Protein AF-X1K1F4-F1 (afdb_monomer_lite)

Radius of gyration: 16.93 Å; chains: 1; bounding box: 35×22×44 Å

Organism: NCBI:txid412755

pLDDT: mean 87.73, std 5.89, range [75.0, 95.19]

Secondary structure (DSSP, 8-state):
---GGGTS-GGG-TTGGGGTT-SSTTHHHHHHHHHHHHH----HHHHHTT-SS--S---EETTEE-

Structure (mmCIF, N/CA/C/O backbone):
data_AF-X1K1F4-F1
#
_entry.id   AF-X1K1F4-F1
#
loop_
_atom_site.group_PDB
_atom_site.id
_atom_site.type_symbol
_atom_site.label_atom_id
_atom_site.label_alt_id
_atom_site.label_comp_id
_atom_site.label_asym_id
_atom_site.label_entity_id
_atom_site.label_seq_id
_atom_site.pdbx_PDB_ins_code
_atom_site.Cartn_x
_atom_site.Cartn_y
_atom_site.Cartn_z
_atom_site.occupancy
_atom_site.B_iso_or_equiv
_atom_site.auth_seq_id
_atom_site.auth_comp_id
_atom_site.auth_asym_id
_atom_site.auth_atom_id
_atom_site.pdbx_PDB_model_num
ATOM 1 N N . MET A 1 1 ? -14.565 1.543 18.766 1.00 81.50 1 MET A N 1
ATOM 2 C CA . MET A 1 1 ? -14.518 2.439 17.595 1.00 81.50 1 MET A CA 1
ATOM 3 C C . MET A 1 1 ? -14.893 1.641 16.354 1.00 81.50 1 MET A C 1
ATOM 5 O O . MET A 1 1 ? -14.744 0.425 16.415 1.00 81.50 1 MET A O 1
ATOM 9 N N . LEU A 1 2 ? -15.405 2.278 15.295 1.00 89.00 2 LEU A N 1
ATOM 10 C CA . LEU A 1 2 ? -15.677 1.592 14.024 1.00 89.00 2 LEU A CA 1
ATOM 11 C C . LEU A 1 2 ? -14.357 1.098 13.419 1.00 89.00 2 LEU A C 1
ATOM 13 O O . LEU A 1 2 ? -13.364 1.829 13.433 1.00 89.00 2 LEU A O 1
ATOM 17 N N . LYS A 1 3 ? -14.344 -0.139 12.936 1.00 90.94 3 LYS A N 1
ATOM 18 C CA . LYS A 1 3 ? -13.195 -0.763 12.278 1.00 90.94 3 LYS A CA 1
ATOM 19 C C . LYS A 1 3 ? -13.163 -0.394 10.799 1.00 90.94 3 LYS A C 1
ATOM 21 O O . LYS 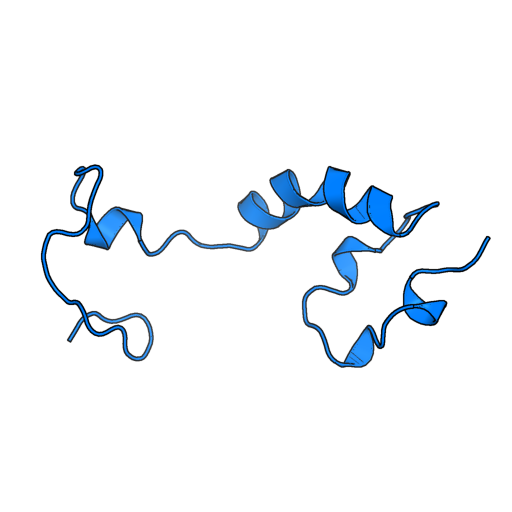A 1 3 ? -14.135 0.129 10.266 1.00 90.94 3 LYS A O 1
ATOM 26 N N . ALA A 1 4 ? -12.061 -0.686 10.114 1.00 93.75 4 ALA A N 1
ATOM 27 C CA . ALA A 1 4 ? -11.939 -0.412 8.682 1.00 93.75 4 ALA A CA 1
ATOM 28 C C . ALA A 1 4 ? -12.987 -1.155 7.836 1.00 93.75 4 ALA A C 1
ATOM 30 O O . ALA A 1 4 ? -13.473 -0.599 6.852 1.00 93.75 4 ALA A O 1
ATOM 31 N N . GLU A 1 5 ? -13.389 -2.354 8.255 1.00 93.00 5 GLU A N 1
ATOM 32 C CA . GLU A 1 5 ? -14.429 -3.161 7.607 1.00 93.00 5 GLU A CA 1
ATOM 33 C C . GLU A 1 5 ? -15.821 -2.519 7.681 1.00 93.00 5 GLU A C 1
ATOM 35 O O . GLU A 1 5 ? -16.671 -2.806 6.845 1.00 93.00 5 GLU A O 1
ATOM 40 N N . ASP A 1 6 ? -16.055 -1.616 8.640 1.00 94.25 6 ASP A N 1
ATOM 41 C CA . ASP A 1 6 ? -17.315 -0.871 8.732 1.00 94.25 6 ASP A CA 1
ATOM 42 C C . ASP A 1 6 ? -17.412 0.232 7.655 1.00 94.25 6 ASP A C 1
ATOM 44 O O . ASP A 1 6 ? -18.500 0.733 7.375 1.00 94.25 6 ASP A O 1
ATOM 48 N N . PHE A 1 7 ? -16.283 0.621 7.043 1.00 92.75 7 PHE A N 1
ATOM 49 C CA . PHE A 1 7 ? -16.216 1.649 5.994 1.00 92.75 7 PHE A CA 1
ATOM 50 C C . PHE A 1 7 ? -15.933 1.075 4.602 1.00 92.75 7 PHE A C 1
ATOM 52 O O . PHE A 1 7 ? -16.311 1.689 3.603 1.00 92.75 7 PHE A O 1
ATOM 59 N N . PHE A 1 8 ? -15.249 -0.069 4.520 1.00 92.31 8 PHE A N 1
ATOM 60 C CA . PHE A 1 8 ? -14.767 -0.646 3.267 1.00 92.31 8 PHE A CA 1
ATOM 61 C C . PHE A 1 8 ? -14.979 -2.158 3.211 1.00 92.31 8 PHE A C 1
ATOM 63 O O . PHE A 1 8 ? -14.765 -2.864 4.192 1.00 92.31 8 PHE A O 1
ATOM 70 N N . ASP A 1 9 ? -15.263 -2.678 2.016 1.00 94.00 9 ASP A N 1
ATOM 71 C CA . ASP A 1 9 ? -15.164 -4.115 1.757 1.00 94.00 9 ASP A CA 1
ATOM 72 C C . ASP A 1 9 ? -13.695 -4.512 1.530 1.00 94.00 9 ASP A C 1
ATOM 74 O O . ASP A 1 9 ? -13.154 -4.422 0.422 1.00 94.00 9 ASP A O 1
ATOM 78 N N . LEU A 1 10 ? -13.030 -4.947 2.604 1.00 93.06 10 LEU A N 1
ATOM 79 C CA . LEU A 1 10 ? -11.623 -5.351 2.563 1.00 93.06 10 LEU A CA 1
ATOM 80 C C . LEU A 1 10 ? -11.384 -6.682 1.826 1.00 93.06 10 LEU A C 1
ATOM 82 O O . LEU A 1 10 ? -10.236 -6.997 1.508 1.00 93.06 10 LEU A O 1
ATOM 86 N N . SER A 1 11 ? -12.432 -7.453 1.508 1.00 93.38 11 SER A N 1
ATOM 87 C CA . SER A 1 11 ? -12.298 -8.700 0.738 1.00 93.38 11 SER A CA 1
ATOM 88 C C . SER A 1 11 ? -11.972 -8.451 -0.738 1.00 93.38 11 SER A C 1
ATOM 90 O O . SER A 1 11 ? -11.346 -9.284 -1.391 1.00 93.38 11 SER A O 1
ATOM 92 N N . GLN A 1 12 ? -12.343 -7.276 -1.251 1.00 91.56 12 GLN A N 1
ATOM 93 C CA . GLN A 1 12 ? -12.187 -6.892 -2.658 1.00 91.56 12 GLN A CA 1
ATOM 94 C C . GLN A 1 12 ? -10.843 -6.213 -2.951 1.00 91.56 12 GLN A C 1
ATOM 96 O O . GLN A 1 12 ? -10.605 -5.741 -4.063 1.00 91.56 12 GLN A O 1
ATOM 101 N N . THR A 1 13 ? -9.946 -6.128 -1.965 1.00 88.25 13 THR A N 1
ATOM 102 C CA . THR A 1 13 ? -8.678 -5.413 -2.100 1.00 88.25 13 THR A CA 1
ATOM 103 C C . THR A 1 13 ? -7.489 -6.238 -1.628 1.00 88.25 13 THR A C 1
ATOM 105 O O . THR A 1 13 ? -7.474 -6.821 -0.548 1.00 88.25 13 THR A O 1
ATOM 108 N N . ARG A 1 14 ? -6.416 -6.203 -2.422 1.00 87.50 14 ARG A N 1
ATOM 109 C CA . ARG A 1 14 ? -5.105 -6.759 -2.050 1.00 87.50 14 ARG A CA 1
ATOM 110 C C . ARG A 1 14 ? -4.363 -5.929 -0.992 1.00 87.50 14 ARG A C 1
ATOM 112 O O . ARG A 1 14 ? -3.268 -6.299 -0.585 1.00 87.50 14 ARG A O 1
ATOM 119 N N . PHE A 1 15 ? -4.920 -4.780 -0.614 1.00 88.94 15 PHE A N 1
ATOM 120 C CA . PHE A 1 15 ? -4.335 -3.818 0.322 1.00 88.94 15 PHE A CA 1
ATOM 121 C C . PHE A 1 15 ? -4.947 -3.929 1.730 1.00 88.94 15 PHE A C 1
ATOM 123 O O . PHE A 1 15 ? -4.835 -2.994 2.516 1.00 88.94 15 PHE A O 1
ATOM 130 N N . ASN A 1 16 ? -5.644 -5.024 2.049 1.00 92.19 16 ASN A N 1
ATOM 131 C CA . ASN A 1 16 ? -6.343 -5.191 3.329 1.00 92.19 16 ASN A CA 1
ATOM 132 C C . ASN A 1 16 ? -5.407 -5.081 4.549 1.00 92.19 16 ASN A C 1
ATOM 134 O O . ASN A 1 16 ? -5.736 -4.400 5.516 1.00 92.19 16 ASN A O 1
ATOM 138 N N . ASN A 1 17 ? -4.196 -5.622 4.443 1.00 91.94 17 ASN A N 1
ATOM 139 C CA . ASN A 1 17 ? -3.177 -5.609 5.492 1.00 91.94 17 ASN A CA 1
ATOM 140 C C . ASN A 1 17 ? -2.699 -4.204 5.910 1.00 91.94 17 ASN A C 1
ATOM 142 O O . ASN A 1 17 ? -2.056 -4.034 6.945 1.00 91.94 17 ASN A O 1
ATOM 146 N N . LEU A 1 18 ? -3.011 -3.169 5.127 1.00 93.06 18 LEU A N 1
ATOM 147 C CA . LEU A 1 18 ? -2.718 -1.774 5.462 1.00 93.06 18 LEU A CA 1
ATOM 148 C C . LEU A 1 18 ? -3.553 -1.292 6.666 1.00 93.06 18 LEU A C 1
ATOM 150 O O . LEU A 1 18 ? -3.134 -0.374 7.377 1.00 93.06 18 LEU A O 1
ATOM 154 N N . PHE A 1 19 ? -4.692 -1.944 6.917 1.00 93.69 19 PHE A N 1
ATOM 155 C CA . PHE A 1 19 ? -5.608 -1.672 8.026 1.00 93.69 19 PHE A CA 1
ATOM 156 C C . PHE A 1 19 ? -5.371 -2.574 9.253 1.00 93.69 19 PHE A C 1
ATOM 158 O O . PHE A 1 19 ? -5.951 -2.338 10.311 1.00 93.69 19 PHE A O 1
ATOM 165 N N . ASP A 1 20 ? -4.465 -3.554 9.176 1.00 91.56 20 ASP A N 1
ATOM 166 C CA . ASP A 1 20 ? -4.161 -4.444 10.304 1.00 91.56 20 ASP A CA 1
ATOM 167 C C . ASP A 1 20 ? -3.628 -3.649 11.493 1.00 91.56 20 ASP A C 1
ATOM 169 O O . ASP A 1 20 ? -2.634 -2.936 11.359 1.00 91.56 20 ASP A O 1
ATOM 173 N N . ASN A 1 21 ? -4.213 -3.796 12.683 1.00 91.06 21 ASN A N 1
ATOM 174 C CA . ASN A 1 21 ? -3.801 -3.063 13.889 1.00 91.06 21 ASN A CA 1
ATOM 175 C C . ASN A 1 21 ? -3.865 -1.528 13.712 1.00 91.06 21 ASN A C 1
ATOM 177 O O . ASN A 1 21 ? -2.900 -0.818 14.016 1.00 91.06 21 ASN A O 1
ATOM 181 N N . THR A 1 22 ? -4.945 -0.997 13.134 1.00 93.12 22 THR A N 1
ATOM 182 C CA . THR A 1 22 ? -5.256 0.445 13.161 1.00 93.12 22 THR A CA 1
ATOM 183 C C . THR A 1 22 ? -6.355 0.743 14.174 1.00 93.12 22 THR A C 1
ATOM 185 O O . THR A 1 22 ? -7.355 0.031 14.204 1.00 93.12 22 THR A O 1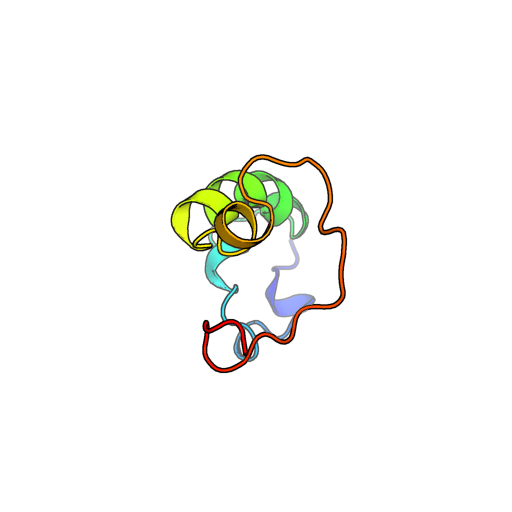
ATOM 188 N N . GLU A 1 23 ? -6.196 1.801 14.971 1.00 91.88 23 GLU A N 1
ATOM 189 C CA . GLU A 1 23 ? -7.262 2.294 15.855 1.00 91.88 23 GLU A CA 1
ATOM 190 C C . GLU A 1 23 ? -8.280 3.112 15.054 1.00 91.88 23 GLU A C 1
ATOM 192 O O . GLU A 1 23 ? -9.487 2.909 15.180 1.00 91.88 23 GLU A O 1
ATOM 197 N N . TYR A 1 24 ? -7.774 3.973 14.168 1.00 93.62 24 TYR A N 1
ATOM 198 C CA . TYR A 1 24 ? -8.555 4.751 13.218 1.00 93.62 24 TYR A CA 1
ATOM 199 C C . TYR A 1 24 ? -8.239 4.327 11.788 1.00 93.62 24 TYR A C 1
ATOM 201 O O . TYR A 1 24 ? -7.088 4.070 11.446 1.00 93.62 24 TYR A O 1
ATOM 209 N N . VAL A 1 25 ? -9.228 4.373 10.897 1.00 92.62 25 VAL A N 1
ATOM 210 C CA . VAL A 1 25 ? -9.046 4.045 9.471 1.00 92.62 25 VAL A CA 1
ATOM 211 C C . VAL A 1 25 ? -7.903 4.836 8.822 1.00 92.62 25 VAL A C 1
ATOM 213 O O . VAL A 1 25 ? -7.121 4.293 8.045 1.00 92.62 25 VAL A O 1
ATOM 216 N N . TRP A 1 26 ? -7.752 6.115 9.174 1.00 93.75 26 TRP A N 1
ATOM 217 C CA . TRP A 1 26 ? -6.677 6.964 8.652 1.00 93.75 26 TRP A CA 1
ATOM 218 C C . TRP A 1 26 ? -5.289 6.639 9.217 1.00 93.75 26 TRP A C 1
ATOM 220 O O . TRP A 1 26 ? -4.295 7.089 8.648 1.00 93.75 26 TRP A O 1
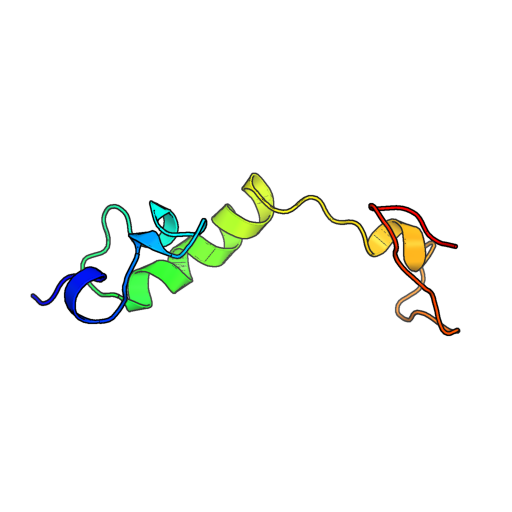ATOM 230 N N . ASP A 1 27 ? -5.163 5.829 10.273 1.00 95.00 27 ASP A N 1
ATOM 231 C CA . ASP A 1 27 ? -3.851 5.343 10.721 1.00 95.00 27 ASP A CA 1
ATOM 232 C C . ASP A 1 27 ? -3.172 4.472 9.659 1.00 95.00 27 ASP A C 1
ATOM 234 O O . ASP A 1 27 ? -1.942 4.388 9.632 1.00 95.00 27 ASP A O 1
ATOM 238 N N . ALA A 1 28 ? -3.941 3.895 8.731 1.00 93.88 28 ALA A N 1
ATOM 239 C CA . ALA A 1 28 ? -3.413 3.230 7.545 1.00 93.88 28 ALA A CA 1
ATOM 240 C C . ALA A 1 28 ? -2.481 4.159 6.736 1.00 93.88 28 ALA A C 1
ATOM 242 O O . ALA A 1 28 ? -1.433 3.730 6.251 1.00 93.88 28 ALA A O 1
ATOM 243 N N . LEU A 1 29 ? -2.764 5.468 6.676 1.00 94.56 29 LEU A N 1
ATOM 244 C CA . LEU A 1 29 ? -1.920 6.438 5.964 1.00 94.56 29 LEU A CA 1
ATOM 245 C C . LEU A 1 29 ? -0.502 6.515 6.545 1.00 94.56 29 LEU A C 1
ATOM 247 O O . LEU A 1 29 ? 0.462 6.687 5.798 1.00 94.56 29 LEU A O 1
ATOM 251 N N . LYS A 1 30 ? -0.345 6.310 7.859 1.00 95.19 30 LYS A N 1
ATOM 252 C CA . LYS A 1 30 ? 0.973 6.267 8.519 1.00 95.19 30 LYS A CA 1
ATOM 253 C C . LYS A 1 30 ? 1.806 5.071 8.038 1.00 95.19 30 LYS A C 1
ATOM 255 O O . LYS A 1 30 ? 3.032 5.148 8.003 1.00 95.19 30 LYS A O 1
ATOM 260 N N . LYS A 1 31 ? 1.152 3.977 7.633 1.00 94.06 31 LYS A N 1
ATOM 261 C CA . LYS A 1 31 ? 1.784 2.735 7.153 1.00 94.06 31 LYS A CA 1
ATOM 262 C C . LYS A 1 31 ? 2.118 2.774 5.661 1.00 94.06 31 LYS A C 1
ATOM 264 O O . LYS A 1 31 ? 2.950 1.989 5.205 1.00 94.06 31 LYS A O 1
ATOM 269 N N . LEU A 1 32 ? 1.543 3.718 4.913 1.00 92.31 32 LEU A N 1
ATOM 270 C CA . LEU A 1 32 ? 1.632 3.781 3.454 1.00 92.31 32 LEU A CA 1
ATOM 271 C C . LEU A 1 32 ? 3.076 3.831 2.938 1.00 92.31 32 LEU A C 1
ATOM 273 O O . LEU A 1 32 ? 3.418 3.119 1.999 1.00 92.31 32 LEU A O 1
ATOM 277 N N . LYS A 1 33 ? 3.950 4.620 3.577 1.00 92.00 33 LYS A N 1
ATOM 278 C CA . LYS A 1 33 ? 5.360 4.727 3.165 1.00 92.00 33 LYS A CA 1
ATOM 279 C C . LYS A 1 33 ? 6.066 3.371 3.198 1.00 92.00 33 LYS A C 1
ATOM 281 O O . LYS A 1 33 ? 6.715 2.999 2.225 1.00 92.00 33 LYS A O 1
ATOM 286 N N . LYS A 1 34 ? 5.935 2.639 4.308 1.00 91.88 34 LYS A N 1
ATOM 287 C CA . LYS A 1 34 ? 6.525 1.305 4.460 1.00 91.88 34 LYS A CA 1
ATOM 288 C C . LYS A 1 34 ? 5.891 0.319 3.482 1.00 91.88 34 LYS A C 1
ATOM 290 O O . LYS A 1 34 ? 6.611 -0.396 2.799 1.00 91.88 34 LYS A O 1
ATOM 295 N N . TYR A 1 35 ? 4.565 0.346 3.358 1.00 91.44 35 TYR A N 1
ATOM 296 C CA . TYR A 1 35 ? 3.841 -0.520 2.433 1.00 91.44 35 TYR A CA 1
ATOM 297 C C . TYR A 1 35 ? 4.341 -0.381 0.988 1.00 91.44 35 TYR A C 1
ATOM 299 O O . TYR A 1 35 ? 4.603 -1.391 0.338 1.00 91.44 35 TYR A O 1
ATOM 307 N N . ILE A 1 36 ? 4.509 0.857 0.506 1.00 88.88 36 ILE A N 1
ATOM 308 C CA . ILE A 1 36 ? 5.022 1.147 -0.840 1.00 88.88 36 ILE A CA 1
ATOM 309 C C . ILE A 1 36 ? 6.411 0.535 -1.029 1.00 88.88 36 ILE A C 1
ATOM 311 O O . ILE A 1 36 ? 6.636 -0.144 -2.023 1.00 88.88 36 ILE A O 1
ATOM 315 N N . VAL A 1 37 ? 7.323 0.746 -0.078 1.00 89.31 37 VAL A N 1
ATOM 316 C CA . VAL A 1 37 ? 8.694 0.216 -0.161 1.00 89.31 37 VAL A CA 1
ATOM 317 C C . VAL A 1 37 ? 8.710 -1.314 -0.176 1.00 89.31 37 VAL A C 1
ATOM 319 O O . VAL A 1 37 ? 9.463 -1.901 -0.947 1.00 89.31 37 VAL A O 1
ATOM 322 N N . ASP A 1 38 ? 7.870 -1.950 0.639 1.00 89.94 38 ASP A N 1
ATOM 323 C CA . ASP A 1 38 ? 7.881 -3.404 0.813 1.00 89.94 38 ASP A CA 1
ATOM 324 C C . ASP A 1 38 ? 7.147 -4.154 -0.317 1.00 89.94 38 ASP A C 1
ATOM 326 O O . ASP A 1 38 ? 7.501 -5.288 -0.629 1.00 89.94 38 ASP A O 1
ATOM 330 N N . ASN A 1 39 ? 6.121 -3.547 -0.929 1.00 86.81 39 ASN A N 1
ATOM 331 C CA . ASN A 1 39 ? 5.206 -4.246 -1.846 1.00 86.81 39 ASN A CA 1
ATOM 332 C C . ASN A 1 39 ? 5.231 -3.720 -3.286 1.00 86.81 39 ASN A C 1
ATOM 334 O O . ASN A 1 39 ? 4.791 -4.423 -4.198 1.00 86.81 39 ASN A O 1
ATOM 338 N N . ILE A 1 40 ? 5.700 -2.492 -3.527 1.00 84.69 40 ILE A N 1
ATOM 339 C CA . ILE A 1 40 ? 5.713 -1.905 -4.871 1.00 84.69 40 ILE A CA 1
ATOM 340 C C . ILE A 1 40 ? 7.117 -2.001 -5.447 1.00 84.69 40 ILE A C 1
ATOM 342 O O . ILE A 1 40 ? 8.043 -1.331 -4.999 1.00 84.69 40 ILE A O 1
ATOM 346 N N . LYS A 1 41 ? 7.260 -2.783 -6.520 1.00 80.44 41 LYS A N 1
ATOM 347 C CA . LYS A 1 41 ? 8.470 -2.778 -7.340 1.00 80.44 41 LYS A CA 1
ATOM 348 C C . LYS A 1 41 ? 8.433 -1.568 -8.285 1.00 80.44 41 LYS A C 1
ATOM 350 O O . LYS A 1 41 ? 7.553 -1.517 -9.147 1.00 80.44 41 LYS A O 1
ATOM 355 N N . PRO A 1 42 ? 9.360 -0.599 -8.174 1.00 75.94 42 PRO A N 1
ATOM 356 C CA . PRO A 1 42 ? 9.384 0.544 -9.079 1.00 75.94 42 PRO A CA 1
ATOM 357 C C . PRO A 1 42 ? 9.658 0.076 -10.512 1.00 75.94 42 PRO A C 1
ATOM 359 O O . PRO A 1 42 ? 10.678 -0.558 -10.771 1.00 75.94 42 PRO A O 1
ATOM 362 N N . ASN A 1 43 ? 8.771 0.402 -11.452 1.00 75.00 43 ASN A N 1
ATOM 363 C CA . ASN A 1 43 ? 8.934 0.078 -12.876 1.00 75.00 43 ASN A CA 1
ATOM 364 C C . ASN A 1 43 ? 9.204 1.321 -13.745 1.00 75.00 43 ASN A C 1
ATOM 366 O O . ASN A 1 43 ? 9.767 1.201 -14.829 1.00 75.00 43 ASN A O 1
ATOM 370 N N . VAL A 1 44 ? 8.894 2.525 -13.250 1.00 76.50 44 VAL A N 1
ATOM 371 C CA . VAL A 1 44 ? 9.015 3.785 -14.008 1.00 76.50 44 VAL A CA 1
ATOM 372 C C . VAL A 1 44 ? 10.448 4.321 -14.095 1.00 76.50 44 VAL A C 1
ATOM 374 O O . VAL A 1 44 ? 10.787 5.002 -15.061 1.00 76.50 44 VAL A O 1
ATOM 377 N N . SER A 1 45 ? 11.315 4.023 -13.123 1.00 78.81 45 SER A N 1
ATOM 378 C CA . SER A 1 45 ? 12.701 4.529 -13.106 1.00 78.81 45 SER A CA 1
ATOM 379 C C . SER A 1 45 ? 13.477 4.121 -14.362 1.00 78.81 45 SER A C 1
ATOM 381 O O . SER A 1 45 ? 14.143 4.950 -14.982 1.00 78.81 45 SER A O 1
ATOM 383 N N . SER A 1 46 ? 13.309 2.868 -14.790 1.00 76.62 46 SER A N 1
ATOM 384 C CA . SER A 1 46 ? 13.877 2.346 -16.036 1.00 76.62 46 SER A CA 1
ATOM 385 C C . SER A 1 46 ? 13.342 3.060 -17.287 1.00 76.62 46 SER A C 1
ATOM 387 O O . SER A 1 46 ? 14.098 3.291 -18.229 1.00 76.62 46 SER A O 1
ATOM 389 N N . LEU A 1 47 ? 12.070 3.484 -17.275 1.00 79.00 47 LEU A N 1
ATOM 390 C CA . LEU A 1 47 ? 11.425 4.199 -18.386 1.00 79.00 47 LEU A CA 1
ATOM 391 C C . LEU A 1 47 ? 12.010 5.595 -18.581 1.00 79.00 47 LEU A C 1
ATOM 393 O O . LEU A 1 47 ? 12.134 6.068 -19.709 1.00 79.00 47 LEU A O 1
ATOM 397 N N . ARG A 1 48 ? 12.360 6.253 -17.473 1.00 82.50 48 ARG A N 1
ATOM 398 C CA . ARG A 1 48 ? 12.902 7.613 -17.473 1.00 82.50 48 ARG A CA 1
ATOM 399 C C . ARG A 1 48 ? 14.379 7.676 -17.846 1.00 82.50 48 ARG A C 1
ATOM 401 O O . ARG A 1 48 ? 14.850 8.744 -18.203 1.00 82.50 48 ARG A O 1
ATOM 408 N N . LYS A 1 49 ? 15.124 6.566 -17.762 1.00 80.62 49 LYS A N 1
ATOM 409 C CA . LYS A 1 49 ? 16.573 6.522 -18.053 1.00 80.62 49 LYS A CA 1
ATOM 410 C C . LYS A 1 49 ? 17.396 7.585 -17.299 1.00 80.62 49 LYS A C 1
ATOM 412 O O . LYS A 1 49 ? 18.378 8.089 -17.825 1.00 80.62 49 LYS A O 1
ATOM 417 N N . GLY A 1 50 ? 16.996 7.917 -16.071 1.00 81.19 50 GLY A N 1
ATOM 418 C CA . GLY A 1 50 ? 17.655 8.949 -15.258 1.00 81.19 50 GLY A CA 1
ATOM 419 C C . GLY A 1 50 ? 17.096 10.365 -15.430 1.00 81.19 50 GLY A C 1
ATOM 420 O O . GLY A 1 50 ? 17.463 11.245 -14.659 1.00 81.19 50 GLY A O 1
ATOM 421 N N . GLU A 1 51 ? 16.166 10.576 -16.361 1.00 85.44 51 GLU A N 1
ATOM 422 C CA . GLU A 1 51 ? 15.491 11.860 -16.550 1.00 85.44 51 GLU A CA 1
ATOM 423 C C . GLU A 1 51 ? 14.355 12.082 -15.541 1.00 85.44 51 GLU A C 1
ATOM 425 O O . GLU A 1 51 ? 13.801 11.157 -14.938 1.00 85.44 51 GLU A O 1
ATOM 430 N N . ILE A 1 52 ? 13.952 13.342 -15.379 1.00 84.50 52 ILE A N 1
ATOM 431 C CA . ILE A 1 52 ? 12.809 13.699 -14.525 1.00 84.50 52 ILE A CA 1
ATOM 432 C C . ILE A 1 52 ? 11.490 13.290 -15.198 1.00 84.50 52 ILE A C 1
ATOM 434 O O . IL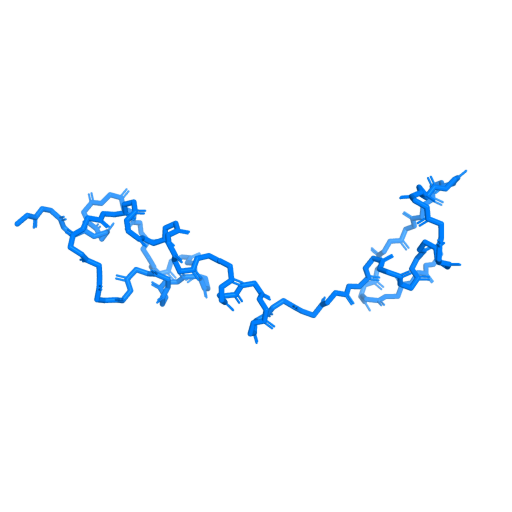E A 1 52 ? 10.581 12.782 -14.533 1.00 84.50 52 ILE A O 1
ATOM 438 N N . PHE A 1 53 ? 11.401 13.461 -16.520 1.00 84.50 53 PHE A N 1
ATOM 439 C CA . PHE A 1 53 ? 10.184 13.263 -17.305 1.00 84.50 53 PHE A CA 1
ATOM 440 C C . PHE A 1 53 ? 10.331 12.154 -18.347 1.00 84.50 53 PHE A C 1
ATOM 442 O O . PHE A 1 53 ? 11.412 11.893 -18.867 1.00 84.50 53 PHE A O 1
ATOM 449 N N . ILE A 1 54 ? 9.203 11.529 -18.686 1.00 86.94 54 ILE A N 1
ATOM 450 C CA . ILE A 1 54 ? 9.089 10.692 -19.881 1.00 86.94 54 ILE A CA 1
ATOM 451 C C . ILE A 1 54 ? 8.756 11.633 -21.044 1.00 86.94 54 ILE A C 1
ATOM 453 O O . ILE A 1 54 ? 7.745 12.327 -21.004 1.00 86.94 54 ILE A O 1
ATOM 457 N N . ASN A 1 55 ? 9.607 11.674 -22.066 1.00 87.50 55 ASN A N 1
ATOM 458 C CA . ASN A 1 55 ? 9.527 12.648 -23.163 1.00 87.50 55 ASN A CA 1
ATOM 459 C C . ASN A 1 55 ? 8.773 12.152 -24.410 1.00 87.50 55 ASN A C 1
ATOM 461 O O . ASN A 1 55 ? 8.771 12.822 -25.439 1.00 87.50 55 ASN A O 1
ATOM 465 N N . ARG A 1 56 ? 8.160 10.968 -24.343 1.00 86.75 56 ARG A N 1
ATOM 466 C CA . ARG A 1 56 ? 7.383 10.371 -25.433 1.00 86.75 56 ARG A CA 1
ATOM 467 C C . ARG A 1 56 ? 6.314 9.437 -24.886 1.00 86.75 56 ARG A C 1
ATOM 469 O O . ARG A 1 56 ? 6.466 8.901 -23.792 1.00 86.75 56 ARG A O 1
ATOM 476 N N . THR A 1 57 ? 5.271 9.183 -25.662 1.00 89.00 57 THR A N 1
ATOM 477 C CA . THR A 1 57 ? 4.279 8.162 -25.311 1.00 89.00 57 THR A CA 1
ATOM 478 C C . THR A 1 57 ? 4.939 6.780 -25.268 1.00 89.00 57 THR A C 1
ATOM 480 O O . THR A 1 57 ? 5.695 6.423 -26.170 1.00 89.00 57 THR A O 1
ATOM 483 N N . LEU A 1 58 ? 4.668 6.017 -24.208 1.00 86.19 58 LEU A N 1
ATOM 484 C CA . LEU A 1 58 ? 5.124 4.639 -24.017 1.00 86.19 58 LEU A CA 1
ATOM 485 C C . LEU A 1 58 ? 3.906 3.745 -23.785 1.00 86.19 58 LEU A C 1
ATOM 487 O O . LEU A 1 58 ? 2.995 4.140 -23.056 1.00 86.19 58 LEU A O 1
ATOM 491 N N . VAL A 1 59 ? 3.910 2.541 -24.355 1.00 87.12 59 VAL A N 1
ATOM 492 C CA . VAL A 1 59 ? 2.891 1.523 -24.084 1.00 87.12 59 VAL A CA 1
ATOM 493 C C . VAL A 1 59 ? 3.490 0.468 -23.161 1.00 87.12 59 VAL A C 1
ATOM 495 O O . VAL A 1 59 ? 4.536 -0.105 -23.457 1.00 87.12 59 VAL A O 1
ATOM 498 N N . LEU A 1 60 ? 2.832 0.229 -22.025 1.00 82.56 60 LEU A N 1
ATOM 499 C CA . LEU A 1 60 ? 3.182 -0.834 -21.084 1.00 82.56 60 LEU A CA 1
ATOM 500 C C . LEU A 1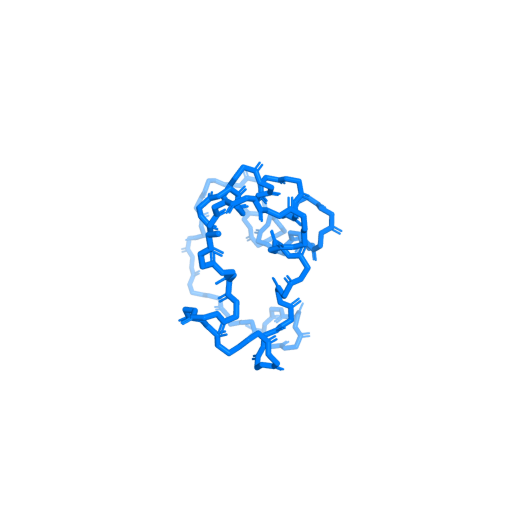 60 ? 2.221 -2.005 -21.274 1.00 82.56 60 LEU A C 1
ATOM 502 O O . LEU A 1 60 ? 1.014 -1.858 -21.087 1.00 82.56 60 LEU A O 1
ATOM 506 N N . TYR A 1 61 ? 2.764 -3.169 -21.615 1.00 84.94 61 TYR A N 1
ATOM 507 C CA . TYR A 1 61 ? 2.015 -4.409 -21.778 1.00 84.94 61 TYR A CA 1
ATOM 508 C C . TYR A 1 61 ? 2.772 -5.560 -21.111 1.00 84.94 61 TYR A C 1
ATOM 510 O O . TYR A 1 61 ? 3.916 -5.837 -21.467 1.00 84.94 61 TYR A O 1
ATOM 518 N N . ASN A 1 62 ? 2.151 -6.224 -20.129 1.00 85.06 62 ASN A N 1
ATOM 519 C CA . ASN A 1 62 ? 2.754 -7.320 -19.351 1.00 85.06 62 ASN A CA 1
ATOM 520 C C . ASN A 1 62 ? 4.166 -6.991 -18.824 1.00 85.06 62 ASN A C 1
ATOM 522 O O . ASN A 1 62 ? 5.119 -7.726 -19.081 1.00 85.06 62 ASN A O 1
ATOM 526 N N . ASP A 1 63 ? 4.305 -5.848 -18.142 1.00 75.50 63 ASP A N 1
ATOM 527 C CA . ASP A 1 63 ? 5.575 -5.324 -17.606 1.00 75.50 63 ASP A CA 1
ATOM 528 C C . ASP A 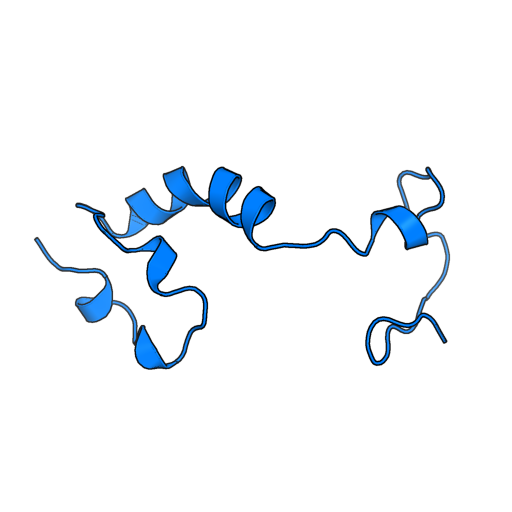1 63 ? 6.678 -5.064 -18.651 1.00 75.50 63 ASP A C 1
ATOM 530 O O . ASP A 1 63 ? 7.837 -4.829 -18.300 1.00 75.50 63 ASP A O 1
ATOM 534 N N . LYS A 1 64 ? 6.329 -5.056 -19.943 1.00 76.88 64 LYS A N 1
ATOM 535 C CA . LYS A 1 64 ? 7.230 -4.721 -21.048 1.00 76.88 64 LYS A CA 1
ATOM 536 C C . LYS A 1 64 ? 6.800 -3.428 -21.724 1.00 76.88 64 LYS A C 1
ATOM 538 O O . LYS A 1 64 ? 5.613 -3.131 -21.833 1.00 76.88 64 LYS A O 1
ATOM 543 N N . ILE A 1 65 ? 7.789 -2.676 -22.193 1.00 79.69 65 ILE A N 1
ATOM 544 C CA . ILE A 1 65 ? 7.575 -1.534 -23.081 1.00 79.69 65 ILE A CA 1
ATOM 545 C C . ILE A 1 65 ? 7.522 -2.081 -24.506 1.00 79.69 65 ILE A C 1
ATOM 547 O O . ILE A 1 65 ? 8.459 -2.779 -24.905 1.00 79.69 65 ILE A O 1
ATOM 551 N N . ILE A 1 66 ? 6.458 -1.768 -25.241 1.00 78.19 66 ILE A N 1
ATOM 552 C CA . ILE A 1 66 ? 6.300 -2.098 -26.667 1.00 78.19 66 ILE A CA 1
ATOM 553 C C . ILE A 1 66 ? 6.219 -0.837 -27.522 1.00 78.19 66 ILE A C 1
ATOM 555 O O . ILE A 1 66 ? 5.792 0.216 -26.989 1.00 78.19 66 ILE A O 1
#

Sequence (66 aa):
MLKAEDFFDLSQTRFNNLFDNTEYVWDALKKLKKYIVDNIKPNVSSLRKGEIFINRTLVLYNDKII

Foldseek 3Di:
DDAPVNVDDLVVDPCNCLRPPDPDPCVSVVCVVVCCVVPPDDLCCVQCVPHPDNPDDWDADPSDTD